Protein AF-A0A6A4HPH9-F1 (afdb_monomer)

Nearest PDB structures (foldseek):
  2v0o-assembly2_C  TM=4.311E-01  e=3.231E+00  Homo sapiens

Sequence (163 aa):
DPLEDYSRRSDCFRKVAGSIRMRCAELDMDEEERVLAAISMTLCELATAKHHAPPMECSAFSDSSTGAGADARGDCVNALSRSAQFWSSYSGYLREVPQLCFTFQRGNDIDNAKDIFRNISLNQELFLRMIIDRERASGAQAERWSVSLDVSYASHPPLLYDR

Mean predicted aligned error: 11.07 Å

InterPro domains:
  IPR007292 Nuclear fusion protein Kar5 [PF04163] (8-130)
  IPR007292 Nuclear fusion protein Kar5 [PTHR28012] (3-135)

Organism: NCBI:txid1447944

Secondary structure (DSSP, 8-state):
-HHHHHHHS-HHHHHHHHHHHHHHTSSS--HHHHHHHHHHHHHHHHHH-TT-PPPGGGGGGTTS-----HHHHHHHHHHHHTSHHHHHHHHHHHHHHHHHHHHHHHHHHHHHHHHHHHHHHHHHHHHHHHHHHHHHHHHHHHHHHHHHHHHHHHHS-------

Radius of gyration: 34.75 Å; Cα contacts (8 Å, |Δi|>4): 102; chains: 1; bounding box: 67×22×113 Å

pLDDT: mean 83.53, std 13.13, range [45.53, 98.0]

Structure (mmCIF, N/CA/C/O backbone):
data_AF-A0A6A4HPH9-F1
#
_entry.id   AF-A0A6A4HPH9-F1
#
loop_
_atom_site.group_PDB
_atom_site.id
_atom_site.type_symbol
_atom_site.label_atom_id
_atom_site.label_alt_id
_atom_site.label_comp_id
_atom_site.label_asym_id
_atom_site.label_entity_id
_atom_site.label_seq_id
_atom_site.pdbx_PDB_ins_code
_atom_site.Cartn_x
_atom_site.Cartn_y
_atom_site.Cartn_z
_atom_site.occupancy
_atom_site.B_iso_or_equiv
_atom_site.auth_seq_id
_atom_site.auth_comp_id
_atom_site.auth_asym_id
_atom_site.auth_atom_id
_atom_site.pdbx_PDB_model_num
ATOM 1 N N . ASP A 1 1 ? -12.755 2.816 -3.074 1.00 53.19 1 ASP A N 1
ATOM 2 C CA . ASP A 1 1 ? -11.565 2.729 -2.206 1.00 53.19 1 ASP A CA 1
ATOM 3 C C . ASP A 1 1 ? -10.357 2.412 -3.096 1.00 53.19 1 ASP A C 1
ATOM 5 O O . ASP A 1 1 ? -10.513 1.520 -3.925 1.00 53.19 1 ASP A O 1
ATOM 9 N N . PRO A 1 2 ? -9.212 3.126 -3.033 1.00 56.56 2 PRO A N 1
ATOM 10 C CA . PRO A 1 2 ? -8.014 2.781 -3.813 1.00 56.56 2 PRO A CA 1
ATOM 11 C C . PRO A 1 2 ? -7.616 1.301 -3.685 1.00 56.56 2 PRO A C 1
ATOM 13 O O . PRO A 1 2 ? -7.164 0.702 -4.659 1.00 56.56 2 PRO A O 1
ATOM 16 N N . LEU A 1 3 ? -7.882 0.673 -2.529 1.00 56.66 3 LEU A N 1
ATOM 17 C CA . LEU A 1 3 ? -7.693 -0.768 -2.329 1.00 56.66 3 LEU A CA 1
ATOM 18 C C . LEU A 1 3 ? -8.524 -1.639 -3.272 1.00 56.66 3 LEU A C 1
ATOM 20 O O . LEU A 1 3 ? -8.051 -2.673 -3.751 1.00 56.66 3 LEU A O 1
ATOM 24 N N . GLU A 1 4 ? -9.779 -1.265 -3.511 1.00 61.22 4 GLU A N 1
ATOM 25 C CA . GLU A 1 4 ? -10.672 -2.032 -4.379 1.00 61.22 4 GLU A CA 1
ATOM 26 C C . GLU A 1 4 ? -10.218 -1.971 -5.837 1.00 61.22 4 GLU A C 1
ATOM 28 O O . GLU A 1 4 ? -10.408 -2.943 -6.567 1.00 61.22 4 GLU A O 1
ATOM 33 N N . ASP A 1 5 ? -9.585 -0.870 -6.254 1.00 66.88 5 ASP A N 1
ATOM 34 C CA . ASP A 1 5 ? -9.083 -0.723 -7.620 1.00 66.88 5 ASP A CA 1
ATOM 35 C C . ASP A 1 5 ? -7.933 -1.705 -7.888 1.00 66.88 5 ASP A C 1
ATOM 37 O O . ASP A 1 5 ? -7.961 -2.449 -8.868 1.00 66.88 5 ASP A O 1
ATOM 41 N N . TYR A 1 6 ? -6.983 -1.826 -6.953 1.00 64.25 6 TYR A N 1
ATOM 42 C CA . TYR A 1 6 ? -5.888 -2.801 -7.054 1.00 64.25 6 TYR A CA 1
ATOM 43 C C . TYR A 1 6 ? -6.344 -4.252 -6.866 1.00 64.25 6 TYR A C 1
ATOM 45 O O . TYR A 1 6 ? -5.770 -5.162 -7.466 1.00 64.25 6 TYR A O 1
ATOM 53 N N . SER A 1 7 ? -7.413 -4.483 -6.102 1.00 59.19 7 SER A N 1
ATOM 54 C CA . SER A 1 7 ? -8.012 -5.816 -5.938 1.00 59.19 7 SER A CA 1
ATOM 55 C C . SER A 1 7 ? -8.622 -6.349 -7.245 1.00 59.19 7 SER A C 1
ATOM 57 O O . SER A 1 7 ? -8.621 -7.564 -7.476 1.00 59.19 7 SER A O 1
ATOM 59 N N . ARG A 1 8 ? -9.103 -5.441 -8.109 1.00 61.91 8 ARG A N 1
ATOM 60 C CA . ARG A 1 8 ? -9.708 -5.727 -9.423 1.00 61.91 8 ARG A CA 1
ATOM 61 C C . ARG A 1 8 ? -8.692 -5.885 -10.562 1.00 61.91 8 ARG A C 1
ATOM 63 O O . ARG A 1 8 ? -9.070 -6.361 -11.630 1.00 61.91 8 ARG A O 1
ATOM 70 N N . ARG A 1 9 ? -7.426 -5.502 -10.357 1.00 68.75 9 ARG A N 1
ATOM 71 C CA . ARG A 1 9 ? -6.343 -5.655 -11.347 1.00 68.75 9 ARG A CA 1
ATOM 72 C C . ARG A 1 9 ? -5.802 -7.092 -11.385 1.00 68.75 9 ARG A C 1
ATOM 74 O O . ARG A 1 9 ? -6.187 -7.941 -10.581 1.00 68.75 9 ARG A O 1
ATOM 81 N N . SER A 1 10 ? -4.934 -7.367 -12.363 1.00 74.50 10 SER A N 1
ATOM 82 C CA . SER A 1 10 ? -4.307 -8.679 -12.572 1.00 74.50 10 SER A CA 1
ATOM 83 C C . SER A 1 10 ? -3.542 -9.168 -11.333 1.00 74.50 10 SER A C 1
ATOM 85 O O . SER A 1 10 ? -3.151 -8.375 -10.473 1.00 74.50 10 SER A O 1
ATOM 87 N N . ASP A 1 11 ? -3.293 -10.479 -11.249 1.00 82.12 11 ASP A N 1
ATOM 88 C CA . ASP A 1 11 ? -2.680 -11.116 -10.071 1.00 82.12 11 ASP A CA 1
ATOM 89 C C . ASP A 1 11 ? -1.315 -10.511 -9.685 1.00 82.12 11 ASP A C 1
ATOM 91 O O . ASP A 1 11 ? -0.970 -10.476 -8.503 1.00 82.12 11 ASP A O 1
ATOM 95 N N . CYS A 1 12 ? -0.586 -9.943 -10.654 1.00 87.62 12 CYS A N 1
ATOM 96 C CA . CYS A 1 12 ? 0.662 -9.211 -10.423 1.00 87.62 12 CYS A CA 1
ATOM 97 C C . CYS A 1 12 ? 0.445 -7.981 -9.528 1.00 87.62 12 CYS A C 1
ATOM 99 O O . CYS A 1 12 ? 1.060 -7.863 -8.467 1.00 87.62 12 CYS A O 1
ATOM 101 N N . PHE A 1 13 ? -0.486 -7.096 -9.905 1.00 87.62 13 PHE A N 1
ATOM 102 C CA . PHE A 1 13 ? -0.795 -5.895 -9.127 1.00 87.62 13 PHE A CA 1
ATOM 103 C C . PHE A 1 13 ? -1.308 -6.242 -7.732 1.00 87.62 13 PHE A C 1
ATOM 105 O O . PHE A 1 13 ? -0.920 -5.593 -6.763 1.00 87.62 13 PHE A O 1
ATOM 112 N N . ARG A 1 14 ? -2.128 -7.293 -7.613 1.00 86.56 14 ARG A N 1
ATOM 113 C CA . ARG A 1 14 ? -2.638 -7.755 -6.317 1.00 86.56 14 ARG A CA 1
ATOM 114 C C . ARG A 1 14 ? -1.508 -8.220 -5.394 1.00 86.56 14 ARG A C 1
ATOM 116 O O . ARG A 1 14 ? -1.507 -7.857 -4.219 1.00 86.56 14 ARG A O 1
ATOM 123 N N . LYS A 1 15 ? -0.534 -8.980 -5.913 1.00 86.50 15 LYS A N 1
ATOM 124 C CA . LYS A 1 15 ? 0.631 -9.444 -5.140 1.00 86.50 15 LYS A CA 1
ATOM 125 C C . LYS A 1 15 ? 1.484 -8.267 -4.656 1.00 86.50 15 LYS A C 1
ATOM 127 O O . LYS A 1 15 ? 1.822 -8.207 -3.475 1.00 86.50 15 LYS A O 1
ATOM 132 N N . VAL A 1 16 ? 1.775 -7.308 -5.538 1.00 88.19 16 VAL A N 1
ATOM 133 C CA . VAL A 1 16 ? 2.569 -6.118 -5.189 1.00 88.19 16 VAL A CA 1
ATOM 134 C C . VAL A 1 16 ? 1.831 -5.235 -4.178 1.00 88.19 16 VAL A C 1
ATOM 136 O O . VAL A 1 16 ? 2.412 -4.862 -3.163 1.00 88.19 16 VAL A O 1
ATOM 139 N N . ALA A 1 17 ? 0.538 -4.968 -4.383 1.00 86.69 17 ALA A N 1
ATOM 140 C CA . ALA A 1 17 ? -0.282 -4.200 -3.444 1.00 86.69 17 ALA A CA 1
ATOM 141 C C . ALA A 1 17 ? -0.381 -4.869 -2.061 1.00 86.69 17 ALA A C 1
ATOM 143 O O . ALA A 1 17 ? -0.337 -4.182 -1.042 1.00 86.69 17 ALA A O 1
ATOM 144 N N . GLY A 1 18 ? -0.461 -6.204 -2.009 1.00 84.94 18 GLY A N 1
ATOM 145 C CA . GLY A 1 18 ? -0.410 -6.961 -0.756 1.00 84.94 18 GLY A CA 1
ATOM 146 C C . GLY A 1 18 ? 0.923 -6.800 -0.019 1.00 84.94 18 GLY A C 1
ATOM 147 O O . GLY A 1 18 ? 0.927 -6.587 1.191 1.00 84.94 18 GLY A O 1
ATOM 148 N N . SER A 1 19 ? 2.047 -6.836 -0.743 1.00 84.62 19 SER A N 1
ATOM 149 C CA . SER A 1 19 ? 3.374 -6.592 -0.161 1.00 84.62 19 SER A CA 1
ATOM 150 C C . SER A 1 19 ? 3.518 -5.162 0.363 1.00 84.62 19 SER A C 1
ATOM 152 O O . SER A 1 19 ? 3.986 -4.985 1.484 1.00 84.62 19 SER A O 1
ATOM 154 N N . ILE A 1 20 ? 3.056 -4.165 -0.400 1.00 85.69 20 ILE A N 1
ATOM 155 C CA . ILE A 1 20 ? 3.030 -2.761 0.031 1.00 85.69 20 ILE A CA 1
ATOM 156 C C . ILE A 1 20 ? 2.228 -2.640 1.325 1.00 85.69 20 ILE A C 1
ATOM 158 O O . ILE A 1 20 ? 2.759 -2.163 2.317 1.00 85.69 20 ILE A O 1
ATOM 162 N N . ARG A 1 21 ? 0.995 -3.163 1.367 1.00 84.12 21 ARG A N 1
ATOM 163 C CA . ARG A 1 21 ? 0.137 -3.108 2.560 1.00 84.12 21 ARG A CA 1
ATOM 164 C C . ARG A 1 21 ? 0.825 -3.641 3.821 1.00 84.12 21 ARG A C 1
ATOM 166 O O . ARG A 1 21 ? 0.678 -3.032 4.874 1.00 84.12 21 ARG A O 1
ATOM 173 N N . MET A 1 22 ? 1.538 -4.765 3.721 1.00 81.06 22 MET A N 1
ATOM 174 C CA . MET A 1 22 ? 2.254 -5.350 4.861 1.00 81.06 22 MET A CA 1
ATOM 175 C C . MET A 1 22 ? 3.388 -4.448 5.353 1.00 81.06 22 MET A C 1
ATOM 177 O O . MET A 1 22 ? 3.560 -4.307 6.556 1.00 81.06 22 MET A O 1
ATOM 181 N N . ARG A 1 23 ? 4.125 -3.813 4.435 1.00 80.06 23 ARG A N 1
ATOM 182 C CA . ARG A 1 23 ? 5.262 -2.943 4.769 1.00 80.06 23 ARG A CA 1
ATOM 183 C C . ARG A 1 23 ? 4.831 -1.570 5.281 1.00 80.06 23 ARG A C 1
ATOM 185 O O . ARG A 1 23 ? 5.398 -1.082 6.243 1.00 80.06 23 ARG A O 1
ATOM 192 N N . CYS A 1 24 ? 3.759 -0.990 4.736 1.00 79.31 24 CYS A N 1
ATOM 193 C CA . CYS A 1 24 ? 3.224 0.294 5.209 1.00 79.31 24 CYS A CA 1
ATOM 194 C C . CYS A 1 24 ? 2.672 0.242 6.647 1.00 79.31 24 CYS A C 1
ATOM 196 O O . CYS A 1 24 ? 2.442 1.287 7.250 1.00 79.31 24 CYS A O 1
ATOM 198 N N . ALA A 1 25 ? 2.365 -0.949 7.177 1.00 69.25 25 ALA A N 1
ATOM 199 C CA . ALA A 1 25 ? 1.898 -1.099 8.555 1.00 69.25 25 ALA A CA 1
ATOM 200 C C . ALA A 1 25 ? 3.026 -0.866 9.579 1.00 69.25 25 ALA A C 1
ATOM 202 O O . ALA A 1 25 ? 2.748 -0.542 10.734 1.00 69.25 25 ALA A O 1
ATOM 203 N N . GLU A 1 26 ? 4.285 -0.996 9.155 1.00 62.59 26 GLU A N 1
ATOM 204 C CA . GLU A 1 26 ? 5.479 -0.884 9.986 1.00 62.59 26 GLU A CA 1
ATOM 205 C C . GLU A 1 26 ? 6.238 0.409 9.654 1.00 62.59 26 GLU A C 1
ATOM 207 O O . GLU A 1 26 ? 7.318 0.372 9.083 1.00 62.59 26 GLU A O 1
ATOM 212 N N . LEU A 1 27 ? 5.678 1.560 10.056 1.00 53.66 27 LEU A N 1
ATOM 213 C CA . LEU A 1 27 ? 6.273 2.902 9.890 1.00 53.66 27 LEU A CA 1
ATOM 214 C C . LEU A 1 27 ? 6.463 3.317 8.411 1.00 53.66 27 LEU A C 1
ATOM 216 O O . LEU A 1 27 ? 6.333 2.509 7.499 1.00 53.66 27 LEU A O 1
ATOM 220 N N . ASP A 1 28 ? 6.641 4.624 8.168 1.00 63.47 28 ASP A N 1
ATOM 221 C CA . ASP A 1 28 ? 6.786 5.218 6.825 1.00 63.47 28 ASP A CA 1
ATOM 222 C C . ASP A 1 28 ? 7.662 4.335 5.923 1.00 63.47 28 ASP A C 1
ATOM 224 O O . ASP A 1 28 ? 8.806 4.049 6.280 1.00 63.47 28 ASP A O 1
ATOM 228 N N . MET A 1 29 ? 7.130 3.891 4.774 1.00 70.25 29 MET A N 1
ATOM 229 C CA . MET A 1 29 ? 7.891 2.998 3.898 1.00 70.25 29 MET A CA 1
ATOM 230 C C . ME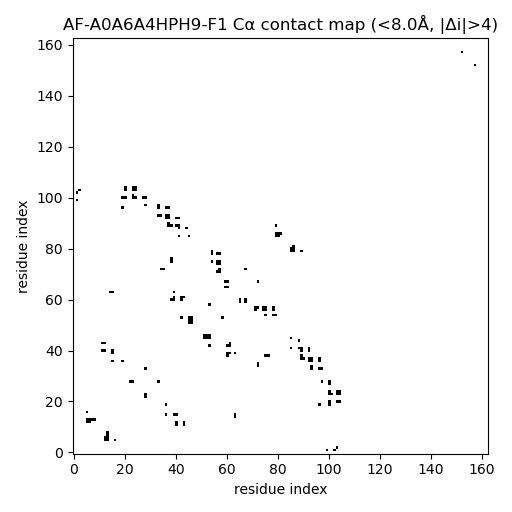T A 1 29 ? 9.227 3.630 3.525 1.00 70.25 29 MET A C 1
ATOM 232 O O . MET A 1 29 ? 9.271 4.741 2.986 1.00 70.25 29 MET A O 1
ATOM 236 N N . ASP A 1 30 ? 10.295 2.875 3.773 1.00 81.81 30 ASP A N 1
ATOM 237 C CA . ASP A 1 30 ? 11.648 3.288 3.442 1.00 81.81 30 ASP A CA 1
ATOM 238 C C . ASP A 1 30 ? 11.787 3.552 1.933 1.00 81.81 30 ASP A C 1
ATOM 240 O O . ASP A 1 30 ? 11.079 2.990 1.085 1.00 81.81 30 ASP A O 1
ATOM 244 N N . GLU A 1 31 ? 12.705 4.451 1.588 1.00 84.94 31 GLU A N 1
ATOM 245 C CA . GLU A 1 31 ? 12.920 4.879 0.213 1.00 84.94 31 GLU A CA 1
ATOM 246 C C . GLU A 1 31 ? 13.254 3.697 -0.706 1.00 84.94 31 GLU A C 1
ATOM 248 O O . GLU A 1 31 ? 12.763 3.647 -1.840 1.00 84.94 31 GLU A O 1
ATOM 253 N N . GLU A 1 32 ? 14.006 2.706 -0.219 1.00 86.62 32 GLU A N 1
ATOM 254 C CA . GLU A 1 32 ? 14.333 1.515 -1.001 1.00 86.62 32 GLU A CA 1
ATOM 255 C C . GLU A 1 32 ? 13.099 0.656 -1.290 1.00 86.62 32 GLU A C 1
ATOM 257 O O . GLU A 1 32 ? 12.937 0.124 -2.394 1.00 86.62 32 GLU A O 1
ATOM 262 N N . GLU A 1 33 ? 12.201 0.537 -0.315 1.00 86.50 33 GLU A N 1
ATOM 263 C CA . GLU A 1 33 ? 10.961 -0.223 -0.446 1.00 86.50 33 GLU A CA 1
ATOM 264 C C . GLU A 1 33 ? 10.001 0.456 -1.412 1.00 86.50 33 GLU A C 1
ATOM 266 O O . GLU A 1 33 ? 9.385 -0.208 -2.250 1.00 86.50 33 GLU A O 1
ATOM 271 N N . ARG A 1 34 ? 9.935 1.788 -1.348 1.00 89.56 34 ARG A N 1
ATOM 272 C CA . ARG A 1 34 ? 9.175 2.617 -2.281 1.00 89.56 34 ARG A CA 1
ATOM 273 C C . ARG A 1 34 ? 9.669 2.438 -3.714 1.00 89.56 34 ARG A C 1
ATOM 275 O O . ARG A 1 34 ? 8.854 2.246 -4.616 1.00 89.56 34 ARG A O 1
ATOM 282 N N . VAL A 1 35 ? 10.985 2.473 -3.931 1.00 91.69 35 VAL A N 1
ATOM 283 C CA . VAL A 1 35 ? 11.585 2.248 -5.257 1.00 91.69 35 VAL A CA 1
ATOM 284 C C . VAL A 1 35 ? 11.277 0.836 -5.755 1.00 91.69 35 VAL A C 1
ATOM 286 O O . VAL A 1 35 ? 10.836 0.671 -6.891 1.00 91.69 35 VAL A O 1
ATOM 289 N N . LEU A 1 36 ? 11.435 -0.184 -4.909 1.00 91.06 36 LEU A N 1
ATOM 290 C CA . LEU A 1 36 ? 11.157 -1.575 -5.276 1.00 91.06 36 LEU A CA 1
ATOM 291 C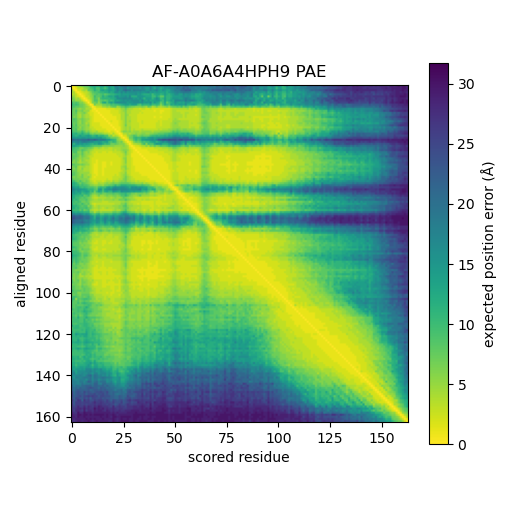 C . LEU A 1 36 ? 9.678 -1.806 -5.621 1.00 91.06 36 LEU A C 1
ATOM 293 O O . LEU A 1 36 ? 9.367 -2.489 -6.602 1.00 91.06 36 LEU A O 1
ATOM 297 N N . ALA A 1 37 ? 8.766 -1.218 -4.849 1.00 90.81 37 ALA A N 1
ATOM 298 C CA . ALA A 1 37 ? 7.333 -1.253 -5.114 1.00 90.81 37 ALA A CA 1
ATOM 299 C C . ALA A 1 37 ? 6.999 -0.589 -6.459 1.00 90.81 37 ALA A C 1
ATOM 301 O O . ALA A 1 37 ? 6.275 -1.173 -7.267 1.00 90.81 37 ALA A O 1
ATOM 302 N N . ALA A 1 38 ? 7.583 0.581 -6.735 1.00 93.38 38 ALA A N 1
ATOM 303 C CA . ALA A 1 38 ? 7.388 1.300 -7.990 1.00 93.38 38 ALA A CA 1
ATOM 304 C C . ALA A 1 38 ? 7.922 0.522 -9.203 1.00 93.38 38 ALA A C 1
ATOM 306 O O . ALA A 1 38 ? 7.232 0.431 -10.220 1.00 93.38 38 ALA A O 1
ATOM 307 N N . ILE A 1 39 ? 9.106 -0.097 -9.093 1.00 94.12 39 ILE A N 1
ATOM 308 C CA . ILE A 1 39 ? 9.640 -1.002 -10.125 1.00 94.12 39 ILE A CA 1
ATOM 309 C C . ILE A 1 39 ? 8.651 -2.146 -10.362 1.00 94.12 39 ILE A C 1
ATOM 311 O O . ILE A 1 39 ? 8.232 -2.372 -11.493 1.00 94.12 39 ILE A O 1
ATOM 315 N N . SER A 1 40 ? 8.221 -2.827 -9.300 1.00 92.25 40 SER A N 1
ATOM 316 C CA . SER A 1 40 ? 7.342 -3.998 -9.407 1.00 92.25 40 SER A CA 1
ATOM 317 C C . SER A 1 40 ? 5.987 -3.653 -10.039 1.00 92.25 40 SER A C 1
ATOM 319 O O . SER A 1 40 ? 5.523 -4.368 -10.924 1.00 92.25 40 SER A O 1
ATOM 321 N N . MET A 1 41 ? 5.372 -2.530 -9.652 1.00 91.44 41 MET A N 1
ATOM 322 C CA . MET A 1 41 ? 4.126 -2.047 -10.266 1.00 91.44 41 MET A CA 1
ATOM 323 C C . MET A 1 41 ? 4.311 -1.684 -11.741 1.00 91.44 41 MET A C 1
ATOM 325 O O . MET A 1 41 ? 3.470 -2.032 -12.570 1.00 91.44 41 MET A O 1
ATOM 329 N N . THR A 1 42 ? 5.439 -1.060 -12.086 1.00 93.50 42 THR A N 1
ATOM 330 C CA . THR A 1 42 ? 5.784 -0.756 -13.482 1.00 93.50 42 THR A CA 1
ATOM 331 C C . THR A 1 42 ? 5.905 -2.034 -14.298 1.00 93.50 42 THR A C 1
ATOM 333 O O . THR A 1 42 ? 5.342 -2.127 -15.382 1.00 93.50 42 THR A O 1
ATOM 336 N N . LEU A 1 43 ? 6.583 -3.055 -13.771 1.00 91.94 43 LEU A N 1
ATOM 337 C CA . LEU A 1 43 ? 6.715 -4.344 -14.447 1.00 91.94 43 LEU A CA 1
ATOM 338 C C . LEU A 1 43 ? 5.368 -5.049 -14.619 1.00 91.94 43 LEU A C 1
ATOM 340 O O . LEU A 1 43 ? 5.122 -5.610 -15.687 1.00 91.94 43 LEU A O 1
ATOM 344 N N . CYS A 1 44 ? 4.474 -4.967 -13.628 1.00 90.31 44 CYS A N 1
ATOM 345 C CA . CYS A 1 44 ? 3.102 -5.453 -13.775 1.00 90.31 44 CYS A CA 1
ATOM 346 C C . CYS A 1 44 ? 2.366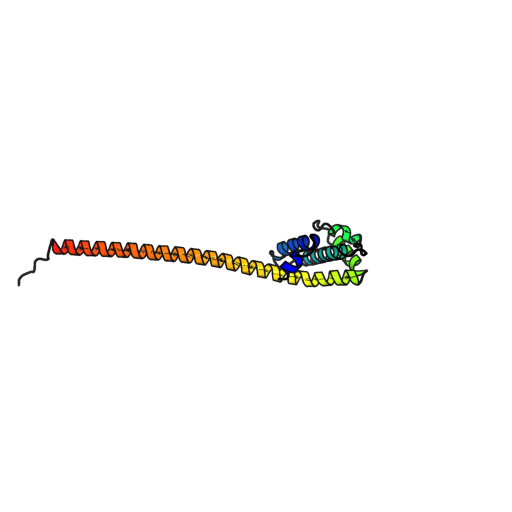 -4.741 -14.916 1.00 90.31 44 CYS A C 1
ATOM 348 O O . CYS A 1 44 ? 1.666 -5.395 -15.685 1.00 90.31 44 CYS A O 1
ATOM 350 N N . GLU A 1 45 ? 2.528 -3.423 -15.053 1.00 90.19 45 GLU A N 1
ATOM 351 C CA . GLU A 1 45 ? 1.929 -2.655 -16.147 1.00 90.19 45 GLU A CA 1
ATOM 352 C C . GLU A 1 45 ? 2.508 -3.064 -17.505 1.00 90.19 45 GLU A C 1
ATOM 354 O O . GLU A 1 45 ? 1.753 -3.378 -18.427 1.00 90.19 45 GLU A O 1
ATOM 359 N N . LEU A 1 46 ? 3.835 -3.151 -17.617 1.00 89.88 46 LEU A N 1
ATOM 360 C CA . LEU A 1 46 ? 4.510 -3.557 -18.851 1.00 89.88 46 LEU A CA 1
ATOM 361 C C . LEU A 1 46 ? 4.123 -4.973 -19.279 1.00 89.88 46 LEU A C 1
ATOM 363 O O . LEU A 1 46 ? 3.892 -5.204 -20.462 1.00 89.88 46 LEU A O 1
ATOM 367 N N . ALA A 1 47 ? 3.954 -5.896 -18.330 1.00 86.50 47 ALA A N 1
ATOM 368 C CA . ALA A 1 47 ? 3.504 -7.256 -18.615 1.00 86.50 47 ALA A CA 1
ATOM 369 C C . ALA A 1 47 ? 2.090 -7.311 -19.226 1.00 86.50 47 ALA A C 1
ATOM 371 O O . ALA A 1 47 ? 1.761 -8.269 -19.926 1.00 86.50 47 ALA A O 1
ATOM 372 N N . THR A 1 48 ? 1.247 -6.293 -19.004 1.00 83.94 48 THR A N 1
ATOM 373 C CA . THR A 1 48 ? -0.066 -6.205 -19.671 1.00 83.94 48 THR A CA 1
ATOM 374 C C . THR A 1 48 ? 0.021 -5.697 -21.113 1.00 83.94 48 THR A C 1
ATOM 376 O O . THR A 1 48 ? -0.903 -5.918 -21.901 1.00 83.94 48 THR A O 1
ATOM 379 N N . ALA A 1 49 ? 1.126 -5.050 -21.498 1.00 81.56 49 ALA A N 1
ATOM 380 C CA . ALA A 1 49 ? 1.318 -4.511 -22.835 1.00 81.56 49 ALA A CA 1
ATOM 381 C C . ALA A 1 49 ? 1.894 -5.573 -23.790 1.00 81.56 49 ALA A C 1
ATOM 383 O O . ALA A 1 49 ? 3.004 -6.064 -23.619 1.00 81.56 49 ALA A O 1
ATOM 384 N N . LYS A 1 50 ? 1.173 -5.886 -24.876 1.00 68.69 50 LYS A N 1
ATOM 385 C CA . LYS A 1 50 ? 1.564 -6.929 -25.852 1.00 68.69 50 LYS A CA 1
ATOM 386 C C . LYS A 1 50 ? 2.892 -6.687 -26.592 1.00 68.69 50 LYS A C 1
ATOM 388 O O . LYS A 1 50 ? 3.408 -7.620 -27.199 1.00 68.69 50 LYS A O 1
ATOM 393 N N . HIS A 1 51 ? 3.416 -5.460 -26.598 1.00 71.31 51 HIS A N 1
ATOM 394 C CA . HIS A 1 51 ? 4.557 -5.065 -27.439 1.00 71.31 51 HIS A CA 1
ATOM 395 C C . HIS A 1 51 ? 5.744 -4.469 -26.670 1.00 71.31 51 HIS A C 1
ATOM 397 O O . HIS A 1 51 ? 6.700 -4.014 -27.295 1.00 71.31 51 HIS A O 1
ATOM 403 N N . HIS A 1 52 ? 5.714 -4.478 -25.336 1.00 75.88 52 HIS A N 1
ATOM 404 C CA . HIS A 1 52 ? 6.776 -3.893 -24.521 1.00 75.88 52 HIS A CA 1
ATOM 405 C C . HIS A 1 52 ? 7.3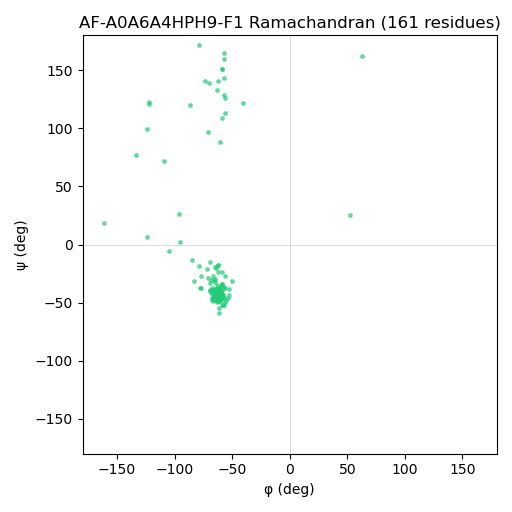26 -4.932 -23.551 1.00 75.88 52 HIS A C 1
ATOM 407 O O . HIS A 1 52 ? 6.742 -5.203 -22.508 1.00 75.88 52 HIS A O 1
ATOM 413 N N . ALA A 1 53 ? 8.463 -5.524 -23.917 1.00 82.50 53 ALA A N 1
ATOM 414 C CA . ALA A 1 53 ? 9.217 -6.352 -22.992 1.00 82.50 53 ALA A CA 1
ATOM 415 C C . ALA A 1 53 ? 9.920 -5.457 -21.954 1.00 82.50 53 ALA A C 1
ATOM 417 O O . ALA A 1 53 ? 10.439 -4.395 -22.323 1.00 82.50 53 ALA A O 1
ATOM 418 N N . PRO A 1 54 ? 9.965 -5.867 -20.676 1.00 86.25 54 PRO A N 1
ATOM 419 C CA . PRO A 1 54 ? 10.769 -5.184 -19.674 1.00 86.25 54 PRO A CA 1
ATOM 420 C C . PRO A 1 54 ? 12.258 -5.151 -20.049 1.00 86.25 54 PRO A C 1
ATOM 422 O O . PRO A 1 54 ? 12.738 -6.092 -20.689 1.00 86.25 54 PRO A O 1
ATOM 425 N N . PRO A 1 55 ? 13.019 -4.133 -19.606 1.00 91.44 55 PRO A N 1
ATOM 426 C CA . PRO A 1 55 ? 14.476 -4.164 -19.696 1.00 91.44 55 PRO A CA 1
ATOM 427 C C . PRO A 1 55 ? 15.060 -5.388 -18.977 1.00 91.44 55 PRO A C 1
ATOM 429 O O . PRO A 1 55 ? 14.576 -5.783 -17.914 1.00 91.44 55 PRO A O 1
ATOM 432 N N . MET A 1 56 ? 16.126 -5.972 -19.529 1.00 90.31 56 MET A N 1
ATOM 433 C CA . MET A 1 56 ? 16.775 -7.164 -18.958 1.00 90.31 56 MET A CA 1
ATOM 434 C C . MET A 1 56 ? 17.393 -6.879 -17.586 1.00 90.31 56 MET A C 1
ATOM 436 O O . MET A 1 56 ? 17.412 -7.756 -16.720 1.00 90.31 56 MET A O 1
ATOM 440 N N . GLU A 1 57 ? 17.823 -5.636 -17.366 1.00 93.31 57 GLU A N 1
ATOM 441 C CA . GLU A 1 57 ? 18.304 -5.113 -16.086 1.00 93.31 57 GLU A CA 1
ATOM 442 C C . GLU A 1 57 ? 17.238 -5.225 -14.979 1.00 93.31 57 GLU A C 1
ATOM 444 O O . GLU A 1 57 ? 17.568 -5.321 -13.801 1.00 93.31 57 GLU A O 1
ATOM 449 N N . CYS A 1 58 ? 15.952 -5.287 -15.346 1.00 92.00 58 CYS A N 1
ATOM 450 C CA . CYS A 1 58 ? 14.836 -5.422 -14.413 1.00 92.00 58 CYS A CA 1
ATOM 451 C C . CYS A 1 58 ? 14.360 -6.872 -14.201 1.00 92.00 58 CYS A C 1
ATOM 453 O O . CYS A 1 58 ? 13.402 -7.101 -13.459 1.00 92.00 58 CYS A O 1
ATOM 455 N N . SER A 1 59 ? 15.002 -7.862 -14.830 1.00 87.81 59 SER A N 1
ATOM 456 C CA . SER A 1 59 ? 14.579 -9.273 -14.776 1.00 87.81 59 SER A CA 1
ATOM 457 C C . SER A 1 59 ? 14.467 -9.821 -13.347 1.00 87.81 59 SER A C 1
ATOM 459 O O . SER A 1 59 ? 13.506 -10.528 -13.041 1.00 87.81 59 SER A O 1
ATOM 461 N N . ALA A 1 60 ? 15.369 -9.410 -12.450 1.00 87.00 60 ALA A N 1
ATOM 462 C CA . ALA A 1 60 ? 15.387 -9.810 -11.040 1.00 87.00 60 ALA A CA 1
ATOM 463 C C . ALA A 1 60 ? 14.134 -9.390 -10.241 1.00 87.00 60 ALA A C 1
ATOM 465 O O . ALA A 1 60 ? 13.880 -9.934 -9.167 1.00 87.00 60 ALA A O 1
ATOM 466 N N . PHE A 1 61 ? 13.347 -8.439 -10.755 1.00 87.25 61 PHE A N 1
ATOM 467 C CA . PHE A 1 61 ? 12.162 -7.896 -10.085 1.00 87.25 61 PHE A CA 1
ATOM 468 C C . PHE A 1 61 ? 10.839 -8.411 -10.673 1.00 87.25 61 PHE A C 1
ATOM 470 O O . PHE A 1 61 ? 9.776 -8.127 -10.123 1.00 87.25 61 PHE A O 1
ATOM 477 N N . SER A 1 62 ? 10.883 -9.178 -11.767 1.00 77.50 62 SER A N 1
ATOM 478 C CA . SER A 1 62 ? 9.686 -9.674 -12.465 1.00 77.50 62 SER A CA 1
ATOM 479 C C . SER A 1 62 ? 8.839 -10.639 -11.618 1.00 77.50 62 SER A C 1
ATOM 481 O O . SER A 1 62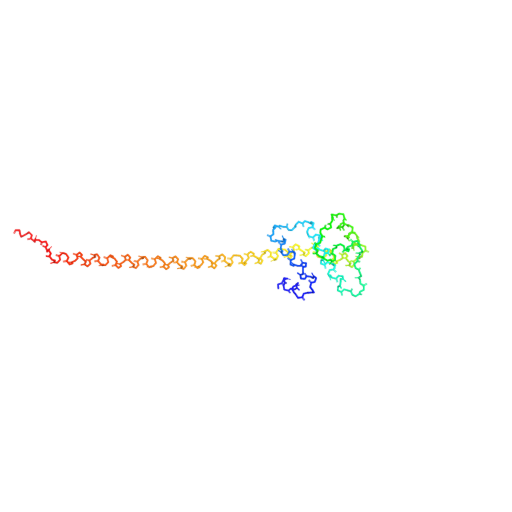 ? 7.617 -10.508 -11.581 1.00 77.50 62 SER A O 1
ATOM 483 N N . ASP A 1 63 ? 9.477 -11.514 -10.836 1.00 67.62 63 ASP A N 1
ATOM 484 C CA . ASP A 1 63 ? 8.810 -12.480 -9.947 1.00 67.62 63 ASP A CA 1
ATOM 485 C C . ASP A 1 63 ? 8.683 -12.002 -8.487 1.00 67.62 63 ASP A C 1
ATOM 487 O O . ASP A 1 63 ? 8.507 -12.790 -7.558 1.00 67.62 63 ASP A O 1
ATOM 491 N N . SER A 1 64 ? 8.666 -10.680 -8.285 1.00 60.88 64 SER A N 1
ATOM 492 C CA . SER A 1 64 ? 8.085 -10.001 -7.111 1.00 60.88 64 SER A CA 1
ATOM 493 C C . SER A 1 64 ? 8.519 -10.473 -5.706 1.00 60.88 64 SER A C 1
ATOM 495 O O . SER A 1 64 ? 7.762 -10.270 -4.758 1.00 60.88 64 SER A O 1
ATOM 497 N N . SER A 1 65 ? 9.706 -11.068 -5.507 1.00 53.78 65 SER A N 1
ATOM 498 C CA . SER A 1 65 ? 10.111 -11.467 -4.139 1.00 53.78 65 SER A CA 1
ATOM 499 C C . SER A 1 65 ? 11.594 -11.741 -3.857 1.00 53.78 65 SER A C 1
ATOM 501 O O . SER A 1 65 ? 11.891 -12.358 -2.837 1.00 53.78 65 SER A O 1
ATOM 503 N N . THR A 1 66 ? 12.553 -11.293 -4.666 1.00 52.44 66 THR A N 1
ATOM 504 C CA . THR A 1 66 ? 13.975 -11.481 -4.314 1.00 52.44 66 THR A CA 1
ATOM 505 C C . THR A 1 66 ? 14.715 -10.161 -4.248 1.00 52.44 66 THR A C 1
ATOM 507 O O . THR A 1 66 ? 14.748 -9.407 -5.216 1.00 52.44 66 THR A O 1
ATOM 510 N N . GLY A 1 67 ? 15.281 -9.889 -3.068 1.00 59.03 67 GLY A N 1
ATOM 511 C CA . GLY A 1 67 ? 16.071 -8.706 -2.758 1.00 59.03 67 GLY A CA 1
ATOM 512 C C . GLY A 1 67 ? 17.304 -8.628 -3.644 1.00 59.03 67 GLY A C 1
ATOM 513 O O . GLY A 1 67 ? 18.370 -9.124 -3.293 1.00 59.03 67 GLY A O 1
ATOM 514 N N . ALA A 1 68 ? 17.146 -8.003 -4.803 1.00 67.19 68 ALA A N 1
ATOM 515 C CA . ALA A 1 68 ? 18.274 -7.563 -5.590 1.00 67.19 68 ALA A CA 1
ATOM 516 C C . ALA A 1 68 ? 18.948 -6.394 -4.851 1.00 67.19 68 ALA A C 1
ATOM 518 O O . ALA A 1 68 ? 18.272 -5.537 -4.258 1.00 67.19 68 ALA A O 1
ATOM 519 N N . GLY A 1 69 ? 20.283 -6.391 -4.852 1.00 77.44 69 GLY A N 1
ATOM 520 C CA . GLY A 1 69 ? 21.084 -5.350 -4.209 1.00 77.44 69 GLY A CA 1
ATOM 521 C C . GLY A 1 69 ? 20.759 -3.950 -4.739 1.00 77.44 69 GLY A C 1
ATOM 522 O O . GLY A 1 69 ? 20.126 -3.800 -5.788 1.00 77.44 69 GLY A O 1
ATOM 523 N N . ALA A 1 70 ? 21.194 -2.921 -4.011 1.00 81.56 70 ALA A N 1
ATOM 524 C CA . ALA A 1 70 ? 20.977 -1.523 -4.388 1.00 81.56 70 ALA A CA 1
ATOM 525 C C . ALA A 1 70 ? 21.451 -1.218 -5.823 1.00 81.56 70 ALA A C 1
ATOM 527 O O . ALA A 1 70 ? 20.742 -0.538 -6.563 1.00 81.56 70 ALA A O 1
ATOM 528 N N . ASP A 1 71 ? 22.570 -1.813 -6.247 1.00 85.31 71 ASP A N 1
ATOM 529 C CA . ASP A 1 71 ? 23.119 -1.649 -7.599 1.00 85.31 71 ASP A CA 1
ATOM 530 C C . ASP A 1 71 ? 22.151 -2.148 -8.682 1.00 85.31 71 ASP A C 1
ATOM 532 O O . ASP A 1 71 ? 21.818 -1.415 -9.608 1.00 85.31 71 ASP A O 1
ATOM 536 N N . ALA A 1 72 ? 21.580 -3.345 -8.512 1.00 88.94 72 ALA A N 1
ATOM 537 C CA . ALA A 1 72 ? 20.621 -3.912 -9.462 1.00 88.94 72 ALA A CA 1
ATOM 538 C C . ALA A 1 72 ? 19.321 -3.092 -9.551 1.00 88.94 72 ALA A C 1
ATOM 540 O O . ALA A 1 72 ? 18.694 -3.008 -10.609 1.00 88.94 72 ALA A O 1
ATOM 541 N N . ARG A 1 73 ? 18.909 -2.460 -8.442 1.00 90.94 73 ARG A N 1
ATOM 542 C CA . ARG A 1 73 ? 17.778 -1.520 -8.437 1.00 90.94 73 ARG A CA 1
ATOM 543 C C . ARG A 1 73 ? 18.118 -0.267 -9.237 1.00 90.94 73 ARG A C 1
ATOM 545 O O . ARG A 1 73 ? 17.328 0.130 -10.090 1.00 90.94 73 ARG A O 1
ATOM 552 N N . GLY A 1 74 ? 19.292 0.316 -8.994 1.00 92.38 74 GLY A N 1
ATOM 553 C CA . GLY A 1 74 ? 19.793 1.471 -9.737 1.00 92.38 74 GLY A CA 1
ATOM 554 C C . GLY A 1 74 ? 19.887 1.201 -11.239 1.00 92.38 74 GLY A C 1
ATOM 555 O O . GLY A 1 74 ? 19.395 2.000 -12.036 1.00 92.38 74 GLY A O 1
ATOM 556 N N . ASP A 1 75 ? 20.422 0.043 -11.622 1.00 94.44 75 ASP A N 1
ATOM 557 C CA . ASP A 1 75 ? 20.548 -0.381 -13.018 1.00 94.44 75 ASP A CA 1
ATOM 558 C C . ASP A 1 75 ? 19.187 -0.542 -13.700 1.00 94.44 75 ASP A C 1
ATOM 560 O O . ASP A 1 75 ? 18.988 -0.051 -14.814 1.00 94.44 75 ASP A O 1
ATOM 564 N N . CYS A 1 76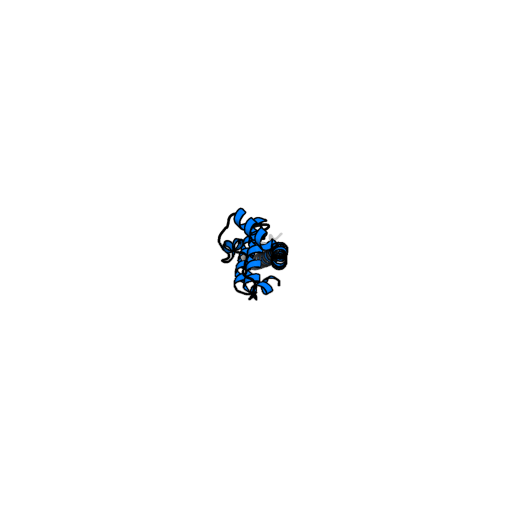 ? 18.216 -1.159 -13.020 1.00 94.81 76 CYS A N 1
ATOM 565 C CA . CYS A 1 76 ? 16.853 -1.263 -13.532 1.00 94.81 76 CYS A CA 1
ATOM 566 C C . CYS A 1 76 ? 16.199 0.119 -13.699 1.00 94.81 76 CYS A C 1
ATOM 568 O O . CYS A 1 76 ? 15.633 0.403 -14.754 1.00 94.81 76 CYS A O 1
ATOM 570 N N . VAL A 1 77 ? 16.313 1.017 -12.714 1.00 95.19 77 VAL A N 1
ATOM 571 C CA . VAL A 1 77 ? 15.757 2.382 -12.815 1.00 95.19 77 VAL A CA 1
ATOM 572 C C . VAL A 1 77 ? 16.412 3.159 -13.958 1.00 95.19 77 VAL A C 1
ATOM 574 O O . VAL A 1 77 ? 15.719 3.817 -14.738 1.00 95.19 77 VAL A O 1
ATOM 577 N N . ASN A 1 78 ? 17.732 3.041 -14.112 1.00 96.3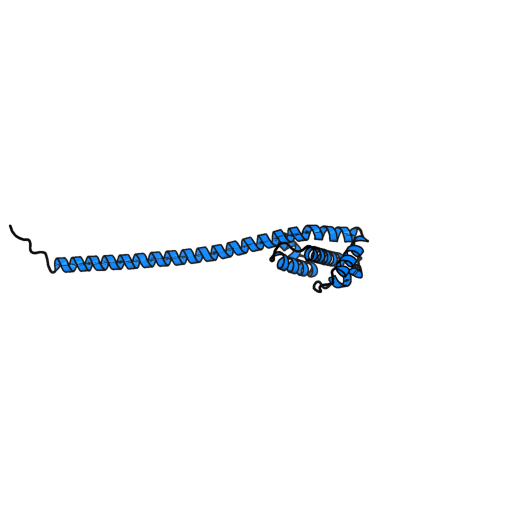8 78 ASN A N 1
ATOM 578 C CA . ASN A 1 78 ? 18.456 3.626 -15.234 1.00 96.38 78 ASN A CA 1
ATOM 579 C C . ASN A 1 78 ? 17.946 3.067 -16.573 1.00 96.38 78 ASN A C 1
ATOM 581 O O . ASN A 1 78 ? 17.681 3.832 -17.500 1.00 96.38 78 ASN A O 1
ATOM 585 N N . ALA A 1 79 ? 17.719 1.757 -16.671 1.00 95.62 79 ALA A N 1
ATOM 586 C CA . ALA A 1 79 ? 17.169 1.134 -17.870 1.00 95.62 79 ALA A CA 1
ATOM 587 C C . ALA A 1 79 ? 15.731 1.597 -18.176 1.00 95.62 79 ALA A C 1
ATOM 589 O O . ALA A 1 79 ? 15.426 1.900 -19.330 1.00 95.62 79 ALA A O 1
ATOM 590 N N . LEU A 1 80 ? 14.869 1.738 -17.160 1.00 95.25 80 LEU A N 1
ATOM 591 C CA . LEU A 1 80 ? 13.518 2.299 -17.309 1.00 95.25 80 LEU A CA 1
ATOM 592 C C . LEU A 1 80 ? 13.558 3.748 -17.815 1.00 95.25 80 LEU A C 1
ATOM 594 O O . LEU A 1 80 ? 12.738 4.127 -18.650 1.00 95.25 80 LEU A O 1
ATOM 598 N N . SER A 1 81 ? 14.538 4.545 -17.378 1.00 95.94 81 SER A N 1
ATOM 599 C CA . SER A 1 81 ? 14.698 5.941 -17.814 1.00 95.94 81 SER A CA 1
ATOM 600 C C . SER A 1 81 ? 15.002 6.101 -19.312 1.00 95.94 81 SER A C 1
ATOM 602 O O . SER A 1 81 ? 14.740 7.159 -19.884 1.00 95.94 81 SER A O 1
ATOM 604 N N . ARG A 1 82 ? 15.486 5.044 -19.984 1.00 95.00 82 ARG A N 1
ATOM 605 C CA . ARG A 1 82 ? 15.786 5.060 -21.429 1.00 95.00 82 ARG A CA 1
ATOM 606 C C . ARG A 1 82 ? 14.529 5.151 -22.304 1.00 95.00 82 ARG A C 1
ATOM 608 O O . ARG A 1 82 ? 14.639 5.446 -23.491 1.00 95.00 82 ARG A O 1
ATOM 615 N N . SER A 1 83 ? 13.344 4.902 -21.741 1.00 93.88 83 SER A N 1
ATOM 616 C CA . SER A 1 83 ? 12.051 5.013 -22.421 1.00 93.88 83 SER A CA 1
ATOM 617 C C . SER A 1 83 ? 11.144 5.991 -21.681 1.00 93.88 83 SER A C 1
ATOM 619 O O . SER A 1 83 ? 10.810 5.784 -20.517 1.00 93.88 83 SER A O 1
ATOM 621 N N . ALA A 1 84 ? 10.673 7.032 -22.373 1.00 93.56 84 ALA A N 1
ATOM 622 C CA . ALA A 1 84 ? 9.763 8.020 -21.790 1.00 93.56 84 ALA A CA 1
ATOM 623 C C . ALA A 1 84 ? 8.459 7.387 -21.266 1.00 93.56 84 ALA A C 1
ATOM 625 O O . ALA A 1 84 ? 7.925 7.824 -20.247 1.00 93.56 84 ALA A O 1
ATOM 626 N N . GLN A 1 85 ? 7.969 6.337 -21.933 1.00 91.50 85 GLN A N 1
ATOM 627 C CA . GLN A 1 85 ? 6.785 5.597 -21.499 1.00 91.50 85 GLN A CA 1
ATOM 628 C C . GLN A 1 85 ? 7.049 4.864 -20.180 1.00 91.50 85 GLN A C 1
ATOM 630 O O . GLN A 1 85 ? 6.280 5.011 -19.236 1.00 91.50 85 GLN A O 1
ATOM 635 N N . PHE A 1 86 ? 8.163 4.134 -20.087 1.00 94.31 86 PHE A N 1
ATOM 636 C CA . PHE A 1 86 ? 8.502 3.357 -18.889 1.00 94.31 86 PHE A CA 1
ATOM 637 C C . PHE A 1 86 ? 8.819 4.271 -17.706 1.00 94.31 86 PHE A C 1
ATOM 639 O O . PHE A 1 86 ? 8.389 4.010 -16.585 1.00 94.31 86 PHE A O 1
ATOM 646 N N . TRP A 1 87 ? 9.512 5.382 -17.967 1.00 95.94 87 TRP A N 1
ATOM 647 C CA . TRP A 1 87 ? 9.780 6.413 -16.974 1.00 95.94 87 TRP A CA 1
ATOM 648 C C . TRP A 1 87 ? 8.501 7.056 -16.435 1.00 95.94 87 TRP A C 1
ATOM 650 O O . TRP A 1 87 ? 8.399 7.327 -15.238 1.00 95.94 87 TRP A O 1
ATOM 660 N N . SER A 1 88 ? 7.510 7.284 -17.300 1.00 95.50 88 SER A N 1
ATOM 661 C CA . SER A 1 88 ? 6.218 7.842 -16.888 1.00 95.50 88 SER A CA 1
ATOM 662 C C . SER A 1 88 ? 5.479 6.891 -15.948 1.00 95.50 88 SER A C 1
ATOM 664 O O . SER A 1 88 ? 5.053 7.327 -14.880 1.00 95.50 88 SER A O 1
ATOM 666 N N . SER A 1 89 ? 5.402 5.597 -16.282 1.00 93.94 89 SER A N 1
ATOM 667 C CA . SER A 1 89 ? 4.788 4.589 -15.405 1.00 93.94 89 SER A CA 1
ATOM 668 C C . SER A 1 89 ? 5.541 4.478 -14.072 1.00 93.94 89 SER A C 1
ATOM 670 O O . SER A 1 89 ? 4.938 4.609 -13.008 1.00 93.94 89 SER A O 1
ATOM 672 N N . TYR A 1 90 ? 6.874 4.359 -14.107 1.00 96.31 90 TYR A N 1
ATOM 673 C CA . TYR A 1 90 ? 7.707 4.280 -12.901 1.00 96.31 90 TYR A CA 1
ATOM 674 C C . TYR A 1 90 ? 7.572 5.500 -11.988 1.00 96.31 90 TYR A C 1
ATOM 676 O O . TYR A 1 90 ? 7.300 5.359 -10.796 1.00 96.31 90 TYR A O 1
ATOM 684 N N . SER A 1 91 ? 7.739 6.706 -12.532 1.00 96.25 91 SER A N 1
ATOM 685 C CA . SER A 1 91 ? 7.648 7.941 -11.745 1.00 96.25 91 SER A CA 1
ATOM 6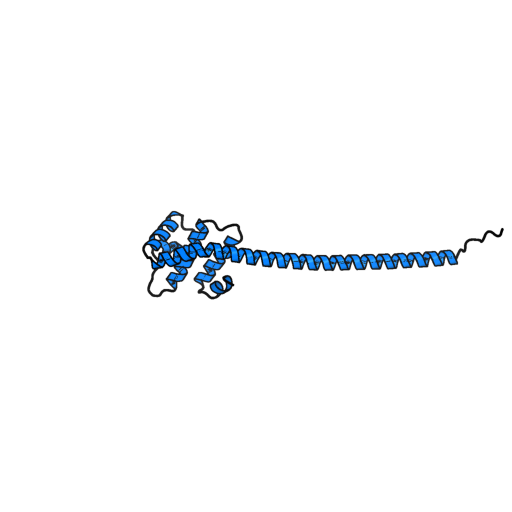86 C C . SER A 1 91 ? 6.232 8.204 -11.225 1.00 96.25 91 SER A C 1
ATOM 688 O O . SER A 1 91 ? 6.080 8.815 -10.165 1.00 96.25 91 SER A O 1
ATOM 690 N N . GLY A 1 92 ? 5.207 7.710 -11.928 1.00 95.50 92 GLY A N 1
ATOM 691 C CA . GLY A 1 92 ? 3.828 7.662 -11.451 1.00 95.50 92 GLY A CA 1
ATOM 692 C C . GLY A 1 92 ? 3.702 6.807 -10.193 1.00 95.50 92 GLY A C 1
ATOM 693 O O . GLY A 1 92 ? 3.348 7.332 -9.136 1.00 95.50 92 GLY A O 1
ATOM 694 N N . TYR A 1 93 ? 4.088 5.530 -10.266 1.00 94.38 93 TYR A N 1
ATOM 695 C CA . TYR A 1 93 ? 4.009 4.628 -9.113 1.00 94.38 93 TYR A CA 1
ATOM 696 C C . TYR A 1 93 ? 4.897 5.069 -7.949 1.00 94.38 93 TYR A C 1
ATOM 698 O O . TYR A 1 93 ? 4.487 4.960 -6.798 1.00 94.38 93 TYR A O 1
ATOM 706 N N . LEU A 1 94 ? 6.070 5.650 -8.210 1.00 93.75 94 LEU A N 1
ATOM 707 C CA . LEU A 1 94 ? 6.940 6.176 -7.154 1.00 93.75 94 LEU A CA 1
ATOM 708 C C . LEU A 1 94 ? 6.246 7.259 -6.307 1.00 93.75 94 LEU A C 1
ATOM 710 O O . LEU A 1 94 ? 6.481 7.349 -5.102 1.00 93.75 94 LEU A O 1
ATOM 714 N N . ARG A 1 95 ? 5.375 8.069 -6.924 1.00 92.31 95 ARG A N 1
ATOM 715 C CA . ARG A 1 95 ? 4.563 9.089 -6.236 1.00 92.31 95 ARG A CA 1
ATOM 716 C C . ARG A 1 95 ? 3.292 8.511 -5.617 1.00 92.31 95 ARG A C 1
ATOM 718 O O . ARG A 1 95 ? 2.831 9.022 -4.600 1.00 92.31 95 ARG A O 1
ATOM 725 N N . GLU A 1 96 ? 2.723 7.477 -6.229 1.00 90.25 96 GLU A N 1
ATOM 726 C CA . GLU A 1 96 ? 1.470 6.859 -5.791 1.00 90.25 96 GLU A CA 1
ATOM 727 C C . GLU A 1 96 ? 1.658 5.932 -4.584 1.00 90.25 96 GLU A C 1
ATOM 729 O O . GLU A 1 96 ? 0.833 5.936 -3.675 1.00 90.25 96 GLU A O 1
ATOM 734 N N . VAL A 1 97 ? 2.761 5.183 -4.521 1.00 89.81 97 VAL A N 1
ATOM 735 C CA . VAL A 1 97 ? 3.034 4.203 -3.457 1.00 89.81 97 VAL A CA 1
ATOM 736 C C . VAL A 1 97 ? 2.936 4.803 -2.041 1.00 89.81 97 VAL A C 1
ATOM 738 O O . VAL A 1 97 ? 2.239 4.213 -1.214 1.00 89.81 97 VAL A O 1
ATOM 741 N N . PRO A 1 98 ? 3.519 5.982 -1.733 1.00 87.62 98 PRO A N 1
ATOM 742 C CA . PRO A 1 98 ? 3.320 6.621 -0.430 1.00 87.62 98 PRO A CA 1
ATOM 743 C C . PRO A 1 98 ? 1.851 6.950 -0.138 1.00 87.62 98 PRO A C 1
ATOM 745 O O . PRO A 1 98 ? 1.378 6.734 0.973 1.00 87.62 98 PRO A O 1
ATOM 748 N N . GLN A 1 99 ? 1.102 7.428 -1.137 1.00 87.06 99 GLN A N 1
ATOM 749 C CA . GLN A 1 99 ? -0.325 7.727 -0.976 1.00 87.06 99 GLN A CA 1
ATOM 750 C C . GLN A 1 99 ? -1.118 6.455 -0.666 1.00 87.06 99 GLN A C 1
ATOM 752 O O . GLN A 1 99 ? -1.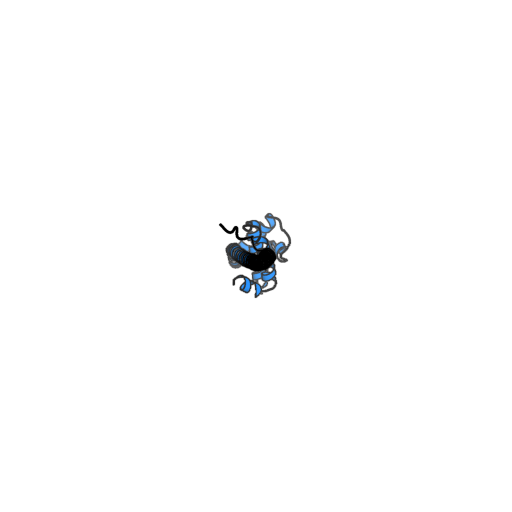958 6.454 0.233 1.00 87.06 99 GLN A O 1
ATOM 757 N N . LEU A 1 100 ? -0.803 5.350 -1.350 1.00 84.12 100 LEU A N 1
ATOM 758 C CA . LEU A 1 100 ? -1.390 4.046 -1.060 1.00 84.12 100 LEU A CA 1
ATOM 759 C C . LEU A 1 100 ? -1.090 3.620 0.378 1.00 84.12 100 LEU A C 1
ATOM 761 O O . LEU A 1 100 ? -2.018 3.245 1.093 1.00 84.12 100 LEU A O 1
ATOM 765 N N . CYS A 1 101 ? 0.152 3.764 0.845 1.00 85.38 101 CYS A N 1
ATOM 766 C CA . CYS A 1 101 ? 0.505 3.470 2.234 1.00 85.38 101 CYS A CA 1
ATOM 767 C C . CYS A 1 101 ? -0.323 4.253 3.249 1.00 85.38 101 CYS A C 1
ATOM 769 O O . CYS A 1 101 ? -0.915 3.642 4.139 1.00 85.38 101 CYS A O 1
ATOM 771 N N . PHE A 1 102 ? -0.445 5.572 3.083 1.00 84.25 102 PHE A N 1
ATOM 772 C CA . PHE A 1 102 ? -1.273 6.387 3.974 1.00 84.25 102 PHE A CA 1
ATOM 773 C C . PHE A 1 102 ? -2.732 5.918 3.994 1.00 84.25 102 PHE A C 1
ATOM 775 O O . PHE A 1 102 ? -3.367 5.895 5.050 1.00 84.25 102 PHE A O 1
ATOM 782 N N . THR A 1 103 ? -3.276 5.506 2.845 1.00 84.31 103 THR A N 1
ATOM 783 C CA . THR A 1 103 ? -4.645 4.973 2.791 1.00 84.31 103 THR A CA 1
ATOM 784 C C . THR A 1 103 ? -4.778 3.620 3.492 1.00 84.31 103 THR A C 1
ATOM 786 O O . THR A 1 103 ? -5.737 3.430 4.243 1.00 84.31 103 THR A O 1
ATOM 789 N N . PHE A 1 104 ? -3.810 2.711 3.320 1.00 82.25 104 PHE A N 1
ATOM 790 C CA . PHE A 1 104 ? -3.788 1.409 3.992 1.00 82.25 104 PHE A CA 1
ATOM 791 C C . PHE A 1 104 ? -3.689 1.554 5.509 1.00 82.25 104 PHE A C 1
ATOM 793 O O . PHE A 1 104 ? -4.466 0.931 6.234 1.00 82.25 104 PHE A O 1
ATOM 800 N N . GLN A 1 105 ? -2.763 2.392 5.978 1.00 82.88 105 GLN A N 1
ATOM 801 C CA . GLN A 1 105 ? -2.551 2.639 7.399 1.00 82.88 105 GLN A CA 1
ATOM 802 C C . GLN A 1 105 ? -3.813 3.215 8.037 1.00 82.88 105 GLN A C 1
ATOM 804 O O . GLN A 1 105 ? -4.325 2.661 9.005 1.00 82.88 105 GLN A O 1
ATOM 809 N N . ARG A 1 106 ? -4.400 4.246 7.418 1.00 83.12 106 ARG A N 1
ATOM 810 C CA . ARG A 1 106 ? -5.650 4.842 7.898 1.00 83.12 106 ARG A CA 1
ATOM 811 C C . ARG A 1 106 ? -6.788 3.824 7.977 1.00 83.12 106 ARG A C 1
ATOM 813 O O . ARG A 1 106 ? -7.560 3.856 8.932 1.00 83.12 106 ARG A O 1
ATOM 820 N N . GLY A 1 107 ? -6.927 2.954 6.976 1.00 82.12 107 GLY A N 1
ATOM 821 C CA . GLY A 1 107 ? -7.930 1.888 6.997 1.00 82.12 107 GLY A CA 1
ATOM 822 C C . GLY A 1 107 ? -7.726 0.944 8.184 1.00 82.12 107 GLY A C 1
ATOM 823 O O . GLY A 1 107 ? -8.662 0.689 8.939 1.00 82.12 107 GLY A O 1
ATOM 824 N N . ASN A 1 108 ? -6.485 0.503 8.393 1.00 83.12 108 ASN A N 1
ATOM 825 C CA . ASN A 1 108 ? -6.118 -0.380 9.495 1.00 83.12 108 ASN A CA 1
ATOM 826 C C . ASN A 1 108 ? -6.347 0.265 10.873 1.00 83.12 108 ASN A C 1
ATOM 828 O O . ASN A 1 108 ? -6.897 -0.375 11.766 1.00 83.12 108 ASN A O 1
ATOM 832 N N . ASP A 1 109 ? -5.997 1.542 11.032 1.00 85.12 109 ASP A N 1
ATOM 833 C CA . ASP A 1 109 ? -6.203 2.291 12.276 1.00 85.12 109 ASP A CA 1
ATOM 834 C C . ASP A 1 109 ? -7.692 2.438 12.608 1.00 85.12 109 ASP A C 1
ATOM 836 O O . ASP A 1 109 ? -8.099 2.289 13.761 1.00 85.12 109 ASP A O 1
ATOM 840 N N . ILE A 1 110 ? -8.526 2.687 11.593 1.00 87.06 110 ILE A N 1
ATOM 841 C CA . ILE A 1 110 ? -9.982 2.753 11.751 1.00 87.06 110 ILE A CA 1
ATOM 842 C C . ILE A 1 110 ? -10.537 1.402 12.206 1.00 87.06 110 ILE A C 1
ATOM 844 O O . ILE A 1 110 ? -11.389 1.360 13.098 1.00 87.06 110 ILE A O 1
ATOM 848 N N . ASP A 1 111 ? -10.092 0.305 11.599 1.00 87.69 111 ASP A N 1
ATOM 849 C CA . ASP A 1 111 ? -10.581 -1.029 11.943 1.00 87.69 111 ASP A CA 1
ATOM 850 C C . ASP A 1 111 ? -10.118 -1.463 13.340 1.00 87.69 111 ASP A C 1
ATOM 852 O O . ASP A 1 111 ? -10.930 -1.976 14.113 1.00 87.69 111 ASP A O 1
ATOM 856 N N . ASN A 1 112 ? -8.876 -1.149 13.718 1.00 89.38 112 ASN A N 1
ATOM 857 C CA . ASN A 1 112 ? -8.365 -1.357 15.073 1.00 89.38 112 ASN A CA 1
ATOM 858 C C . ASN A 1 112 ? -9.168 -0.546 16.104 1.00 89.38 112 ASN A C 1
ATOM 860 O O . ASN A 1 112 ? -9.660 -1.092 17.091 1.00 89.38 112 ASN A O 1
ATOM 864 N N . ALA A 1 113 ? -9.407 0.742 15.838 1.00 93.38 113 ALA A N 1
ATOM 865 C CA . ALA A 1 113 ? -10.219 1.577 16.717 1.00 93.38 113 ALA A CA 1
ATOM 866 C C . ALA A 1 113 ? -11.631 0.999 16.905 1.00 93.38 113 ALA A C 1
ATOM 868 O O . ALA A 1 113 ? -12.117 0.915 18.032 1.00 93.38 113 ALA A O 1
ATOM 869 N N . LYS A 1 114 ? -12.287 0.554 15.824 1.00 94.62 114 LYS A N 1
ATOM 870 C CA . LYS A 1 114 ? -13.612 -0.087 15.902 1.00 94.62 114 LYS A CA 1
ATOM 871 C C . LYS A 1 114 ? -13.595 -1.346 16.764 1.00 94.62 114 LYS A C 1
ATOM 873 O O . LYS A 1 114 ? -14.549 -1.559 17.511 1.00 94.62 114 LYS A O 1
ATOM 878 N N . ASP A 1 115 ? -12.559 -2.171 16.655 1.00 95.00 115 ASP A N 1
ATOM 879 C CA . ASP A 1 115 ? -12.440 -3.392 17.451 1.00 95.00 115 ASP A CA 1
ATOM 880 C C . ASP A 1 115 ? -12.237 -3.081 18.940 1.00 95.00 115 ASP A C 1
ATOM 882 O O . ASP A 1 115 ? -12.979 -3.577 19.789 1.00 95.00 115 ASP A O 1
ATOM 886 N N . ILE A 1 116 ? -11.333 -2.147 19.255 1.00 95.19 116 ILE A N 1
ATOM 887 C CA . ILE A 1 116 ? -11.135 -1.641 20.620 1.00 95.19 116 ILE A CA 1
ATOM 888 C C . ILE A 1 116 ? -12.454 -1.114 21.191 1.00 95.19 116 ILE A C 1
ATOM 890 O O . ILE A 1 116 ? -12.827 -1.477 22.307 1.00 95.19 116 ILE A O 1
ATOM 894 N N . PHE A 1 117 ? -13.192 -0.297 20.434 1.00 96.00 117 PHE A N 1
ATOM 895 C CA . PHE A 1 117 ? -14.473 0.236 20.894 1.00 96.00 117 PHE A CA 1
ATOM 896 C C . PHE A 1 117 ? -15.500 -0.864 21.156 1.00 96.00 117 PHE A C 1
ATOM 898 O O . PHE A 1 117 ? -16.161 -0.819 22.189 1.00 96.00 117 PHE A O 1
ATOM 905 N N . ARG A 1 118 ? -15.607 -1.878 20.288 1.00 95.81 118 ARG A N 1
ATOM 906 C CA . ARG A 1 118 ? -16.491 -3.032 20.526 1.00 95.81 118 ARG A CA 1
ATOM 907 C C . ARG A 1 118 ? -16.123 -3.759 21.815 1.00 95.81 118 ARG A C 1
ATOM 909 O O . ARG A 1 118 ? -17.004 -4.021 22.631 1.00 95.81 118 ARG A O 1
ATOM 916 N N . ASN A 1 119 ? -14.835 -4.020 22.028 1.00 96.25 119 ASN A N 1
ATOM 917 C CA . ASN A 1 119 ? -14.342 -4.684 23.234 1.00 96.25 119 ASN A CA 1
ATOM 918 C C . ASN A 1 119 ? -14.623 -3.853 24.497 1.00 96.25 119 ASN A C 1
ATOM 920 O O . ASN A 1 119 ? -15.090 -4.390 25.502 1.00 96.25 119 ASN A O 1
ATOM 924 N N . ILE A 1 120 ? -14.416 -2.533 24.444 1.00 96.62 120 ILE A N 1
ATOM 925 C CA . ILE A 1 120 ? -14.752 -1.618 25.544 1.00 96.62 120 ILE A CA 1
ATOM 926 C C . ILE A 1 120 ? -16.254 -1.635 25.821 1.00 96.62 120 ILE A C 1
ATOM 928 O O . ILE A 1 120 ? -16.643 -1.774 26.977 1.00 96.62 120 ILE A O 1
ATOM 932 N N . SER A 1 121 ? -17.100 -1.522 24.794 1.00 96.88 121 SER A N 1
ATOM 933 C CA . SER A 1 121 ? -18.556 -1.519 24.964 1.00 96.88 121 SER A CA 1
ATOM 934 C C . SER A 1 121 ? -19.062 -2.813 25.601 1.00 96.88 121 SER A C 1
ATOM 936 O O . SER A 1 121 ? -19.878 -2.754 26.519 1.00 96.88 121 SER A O 1
ATOM 938 N N . LEU A 1 122 ? -18.535 -3.970 25.188 1.00 97.06 122 LEU A N 1
ATOM 939 C CA . LEU A 1 122 ? -18.867 -5.260 25.801 1.00 97.06 122 LEU A CA 1
ATOM 940 C C . LEU A 1 122 ? -18.437 -5.316 27.272 1.00 97.06 122 LEU A C 1
ATOM 942 O O . LEU A 1 122 ? -19.219 -5.709 28.137 1.00 97.06 122 LEU A O 1
ATOM 946 N N . ASN A 1 123 ? -17.220 -4.867 27.583 1.00 96.56 123 ASN A N 1
ATOM 947 C CA . ASN A 1 123 ? -16.729 -4.829 28.960 1.00 96.56 123 ASN A CA 1
ATOM 948 C C . ASN A 1 123 ? -17.538 -3.865 29.840 1.00 96.56 123 ASN A C 1
ATOM 950 O O . ASN A 1 123 ? -17.828 -4.182 30.992 1.00 96.56 123 ASN A O 1
ATOM 954 N N . GLN A 1 124 ? -17.932 -2.707 29.303 1.00 97.19 124 GLN A N 1
ATOM 955 C CA . GLN A 1 124 ? -18.784 -1.741 29.996 1.00 97.19 124 GLN A CA 1
ATOM 956 C C . GLN A 1 124 ? -20.162 -2.329 30.296 1.00 97.19 124 GLN A C 1
ATOM 958 O O . GLN A 1 124 ? -20.650 -2.189 31.415 1.00 97.19 124 GLN A O 1
ATOM 963 N N . GLU A 1 125 ? -20.774 -3.025 29.338 1.00 97.69 125 GLU A N 1
ATOM 964 C CA . GLU A 1 125 ? -22.056 -3.695 29.552 1.00 97.69 125 GLU A CA 1
ATOM 965 C C . GLU A 1 125 ? -21.962 -4.760 30.652 1.00 97.69 125 GLU A C 1
ATOM 967 O O . GLU A 1 125 ? -22.784 -4.780 31.571 1.00 97.69 125 GLU A O 1
ATOM 972 N N . LEU A 1 126 ? -20.946 -5.625 30.589 1.00 97.38 126 LEU A N 1
ATOM 973 C CA . LEU A 1 126 ? -20.727 -6.666 31.595 1.00 97.38 126 LEU A CA 1
ATOM 974 C C . LEU A 1 126 ? -20.493 -6.069 32.985 1.00 97.38 126 LEU A C 1
ATOM 976 O O . LEU A 1 126 ? -21.069 -6.542 33.966 1.00 97.38 126 LEU A O 1
ATOM 980 N N . PHE A 1 127 ? -19.700 -5.000 33.067 1.00 97.31 127 PHE A N 1
ATOM 981 C CA . PHE A 1 127 ? -19.455 -4.290 34.316 1.00 97.31 127 PHE A CA 1
ATOM 982 C C . PHE A 1 127 ? -20.740 -3.680 34.890 1.00 97.31 127 PHE A C 1
ATOM 984 O O . PHE A 1 127 ? -21.026 -3.860 36.073 1.00 97.31 127 PHE A O 1
ATOM 991 N N . LEU A 1 128 ? -21.553 -3.015 34.062 1.00 98.00 128 LEU A N 1
ATOM 992 C CA . LEU A 1 128 ? -22.827 -2.440 34.501 1.00 98.00 128 LEU A CA 1
ATOM 993 C C . LEU A 1 128 ? -23.782 -3.514 35.027 1.00 98.00 128 LEU A C 1
ATOM 995 O O . LEU A 1 128 ? -24.385 -3.327 36.082 1.00 98.00 128 LEU A O 1
ATOM 999 N N . ARG A 1 129 ? -23.882 -4.662 34.346 1.00 97.50 129 ARG A N 1
ATOM 1000 C CA . ARG A 1 129 ? -24.694 -5.795 34.818 1.00 97.50 129 ARG A CA 1
ATOM 1001 C C . ARG A 1 129 ? -24.208 -6.312 36.173 1.00 97.50 129 ARG A C 1
ATOM 1003 O O . ARG A 1 129 ? -25.016 -6.459 37.084 1.00 97.50 129 ARG A O 1
ATOM 1010 N N . MET A 1 130 ? -22.896 -6.496 36.337 1.00 97.50 130 MET A N 1
ATOM 1011 C CA . MET A 1 130 ? -22.303 -6.925 37.608 1.00 97.50 130 MET A CA 1
ATOM 1012 C C . MET A 1 130 ? -22.624 -5.955 38.757 1.00 97.50 130 MET A C 1
ATOM 1014 O O . MET A 1 130 ? -22.949 -6.395 39.861 1.00 97.50 130 MET A O 1
ATOM 1018 N N . ILE A 1 131 ? -22.532 -4.643 38.517 1.00 97.62 131 ILE A N 1
ATOM 1019 C CA . ILE A 1 131 ? -22.856 -3.622 39.524 1.00 97.62 131 ILE A CA 1
ATOM 1020 C C . ILE A 1 131 ? -24.340 -3.678 39.894 1.00 97.62 131 ILE A C 1
ATOM 1022 O O . ILE A 1 131 ? -24.660 -3.717 41.080 1.00 97.62 131 ILE A O 1
ATOM 1026 N N . ILE A 1 132 ? -25.233 -3.755 38.903 1.00 97.44 132 ILE A N 1
ATOM 1027 C CA . ILE A 1 132 ? -26.682 -3.860 39.130 1.00 97.44 132 ILE A CA 1
ATOM 1028 C C . ILE A 1 132 ? -27.016 -5.103 39.964 1.00 97.44 132 ILE A C 1
ATOM 1030 O O . ILE A 1 132 ? -27.786 -5.020 40.921 1.00 97.44 132 ILE A O 1
ATOM 1034 N N . ASP A 1 133 ? -26.427 -6.253 39.639 1.00 96.75 133 ASP A N 1
ATOM 1035 C CA . ASP A 1 133 ? -26.670 -7.496 40.374 1.00 96.75 133 ASP A CA 1
ATOM 1036 C C . ASP A 1 133 ? -26.153 -7.411 41.816 1.00 96.75 133 ASP A C 1
ATOM 1038 O O . ASP A 1 133 ? -26.833 -7.842 42.753 1.00 96.75 133 ASP A O 1
ATOM 1042 N N . ARG A 1 134 ? -24.988 -6.783 42.019 1.00 96.06 134 ARG A N 1
ATOM 1043 C CA . ARG A 1 134 ? -24.441 -6.521 43.354 1.00 96.06 134 ARG A CA 1
ATOM 1044 C C . ARG A 1 134 ? -25.349 -5.605 44.176 1.00 96.06 134 ARG A C 1
ATOM 1046 O O . ARG A 1 134 ? -25.572 -5.888 45.354 1.00 96.06 134 ARG A O 1
ATOM 1053 N N . GLU A 1 135 ? -25.860 -4.522 43.595 1.00 96.19 135 GLU A N 1
ATOM 1054 C CA . GLU A 1 135 ? -26.764 -3.599 44.294 1.00 96.19 135 GLU A CA 1
ATOM 1055 C C . GLU A 1 135 ? -28.076 -4.281 44.679 1.00 96.19 135 GLU A C 1
ATOM 1057 O O . GLU A 1 135 ? -28.516 -4.160 45.822 1.00 96.19 135 GLU A O 1
ATOM 1062 N N . ARG A 1 136 ? -28.658 -5.076 43.774 1.00 94.88 136 ARG A N 1
ATOM 1063 C CA . ARG A 1 136 ? -29.861 -5.870 44.063 1.00 94.88 136 ARG A CA 1
ATOM 1064 C C . ARG A 1 136 ? -29.640 -6.854 45.209 1.00 94.88 136 ARG A C 1
ATOM 1066 O O . ARG A 1 136 ? -30.479 -6.939 46.103 1.00 94.88 136 ARG A O 1
ATOM 1073 N N . ALA A 1 137 ? -28.511 -7.566 45.214 1.00 93.69 137 ALA A N 1
ATOM 1074 C CA . ALA A 1 137 ? -28.168 -8.487 46.295 1.00 93.69 137 ALA A CA 1
ATOM 1075 C C . ALA A 1 137 ? -28.000 -7.755 47.639 1.00 93.69 137 ALA A C 1
ATOM 1077 O O . ALA A 1 137 ? -28.498 -8.224 48.664 1.00 93.69 137 ALA A O 1
ATOM 1078 N N . SER A 1 138 ? -27.355 -6.583 47.632 1.00 93.81 138 SER A N 1
ATOM 1079 C CA . SER A 1 138 ? -27.200 -5.742 48.823 1.00 93.81 138 SER A CA 1
ATOM 1080 C C . SER A 1 138 ? -28.542 -5.212 49.340 1.00 93.81 138 SER A C 1
ATOM 1082 O O . SER A 1 138 ? -28.765 -5.212 50.550 1.00 93.81 138 SER A O 1
ATOM 1084 N N . GLY A 1 139 ? -29.439 -4.782 48.447 1.00 92.88 139 GLY A N 1
ATOM 1085 C CA . GLY A 1 139 ? -30.783 -4.315 48.797 1.00 92.88 139 GLY A CA 1
ATOM 1086 C C . GLY A 1 139 ? -31.629 -5.419 49.430 1.00 92.88 139 GLY A C 1
ATOM 1087 O O . GLY A 1 139 ? -32.141 -5.242 50.533 1.00 92.88 139 GLY A O 1
ATOM 1088 N N . ALA A 1 140 ? -31.678 -6.599 48.804 1.00 91.44 140 ALA A N 1
ATOM 1089 C CA . ALA A 1 140 ? -32.394 -7.756 49.345 1.00 91.44 140 ALA A CA 1
ATOM 1090 C C . ALA A 1 140 ? -31.850 -8.192 50.717 1.00 91.44 140 ALA A C 1
ATOM 1092 O O . ALA A 1 140 ? -32.602 -8.608 51.600 1.00 91.44 140 ALA A O 1
ATOM 1093 N N . GLN A 1 141 ? -30.533 -8.086 50.922 1.00 88.75 141 GLN A N 1
ATOM 1094 C CA . GLN A 1 141 ? -29.930 -8.357 52.220 1.00 88.75 141 GLN A CA 1
ATOM 1095 C C . GLN A 1 141 ? -30.363 -7.316 53.263 1.00 88.75 141 GLN A C 1
ATOM 1097 O O . GLN A 1 141 ? -30.756 -7.709 54.359 1.00 88.75 141 GLN A O 1
ATOM 1102 N N . ALA A 1 142 ? -30.336 -6.020 52.935 1.00 88.19 142 ALA A N 1
ATOM 1103 C CA . ALA A 1 142 ? -30.768 -4.947 53.833 1.00 88.19 142 ALA A CA 1
ATOM 1104 C C . ALA A 1 142 ? -32.245 -5.082 54.248 1.00 88.19 142 ALA A C 1
ATOM 1106 O O . ALA A 1 142 ? -32.547 -4.986 55.436 1.00 88.19 142 ALA A O 1
ATOM 1107 N N . GLU A 1 143 ? -33.141 -5.393 53.306 1.00 87.25 143 GLU A N 1
ATOM 1108 C CA . GLU A 1 143 ? -34.557 -5.676 53.590 1.00 87.25 143 GLU A CA 1
ATOM 1109 C C . GLU A 1 143 ? -34.727 -6.891 54.511 1.00 87.25 143 GLU A C 1
ATOM 1111 O O . GLU A 1 143 ? -35.520 -6.883 55.453 1.00 87.25 143 GLU A O 1
ATOM 1116 N N . ARG A 1 144 ? -33.942 -7.953 54.294 1.00 85.56 144 ARG A N 1
ATOM 1117 C CA . ARG A 1 144 ? -33.976 -9.131 55.169 1.00 85.56 144 ARG A CA 1
ATOM 1118 C C . ARG A 1 144 ? -33.532 -8.797 56.596 1.00 85.56 144 ARG A C 1
ATOM 1120 O O . ARG A 1 144 ? -34.111 -9.321 57.549 1.00 85.56 144 ARG A O 1
ATOM 1127 N N . TRP A 1 145 ? -32.520 -7.942 56.751 1.00 79.56 145 TRP A N 1
ATOM 1128 C CA . TRP A 1 145 ? -32.071 -7.468 58.062 1.00 79.56 145 TRP A CA 1
ATOM 1129 C C . TRP A 1 145 ? -33.126 -6.599 58.753 1.00 79.56 145 TRP A C 1
ATOM 1131 O O . TRP A 1 145 ? -33.353 -6.799 59.945 1.00 79.56 145 TRP A O 1
ATOM 1141 N N . SER A 1 146 ? -33.796 -5.686 58.039 1.00 83.38 146 SER A N 1
ATOM 1142 C CA . SER A 1 146 ? -34.834 -4.834 58.639 1.00 83.38 146 SER A CA 1
ATOM 1143 C C . SER A 1 146 ? -36.022 -5.654 59.140 1.00 83.38 146 SER A C 1
ATOM 1145 O O . SER A 1 146 ? -36.413 -5.508 60.294 1.00 83.38 146 SER A O 1
ATOM 1147 N N . VAL A 1 147 ? -36.511 -6.612 58.345 1.00 84.38 147 VAL A N 1
ATOM 1148 C CA . VAL A 1 147 ? -37.592 -7.518 58.772 1.00 84.38 147 VAL A CA 1
ATOM 1149 C C . VAL A 1 147 ? -37.186 -8.336 60.004 1.00 84.38 147 VAL A C 1
ATOM 1151 O O . VAL A 1 147 ? -37.984 -8.521 60.920 1.00 84.38 147 VAL A O 1
ATOM 1154 N N . SER A 1 148 ? -35.937 -8.813 60.067 1.00 79.19 148 SER A N 1
ATOM 1155 C CA . SER A 1 148 ? -35.441 -9.541 61.242 1.00 79.19 148 SER A CA 1
ATOM 1156 C C . SER A 1 148 ? -35.387 -8.666 62.499 1.00 79.19 148 SER A C 1
ATOM 1158 O O . SER A 1 148 ? -35.667 -9.161 63.591 1.00 79.19 148 SER A O 1
ATOM 1160 N N . LEU A 1 149 ? -35.011 -7.391 62.362 1.00 75.62 149 LEU A N 1
ATOM 1161 C CA . LEU A 1 149 ? -34.996 -6.423 63.461 1.00 75.62 149 LEU A CA 1
ATOM 1162 C C . LEU A 1 149 ? -36.416 -6.135 63.963 1.00 75.62 149 LEU A C 1
ATOM 1164 O O . LEU A 1 149 ? -36.639 -6.176 65.172 1.00 75.62 149 LEU A O 1
ATOM 1168 N N . ASP A 1 150 ? -37.375 -5.941 63.056 1.00 73.44 150 ASP A N 1
ATOM 1169 C CA . ASP A 1 150 ? -38.780 -5.686 63.398 1.00 73.44 150 ASP A CA 1
ATOM 1170 C C . ASP A 1 150 ? -39.418 -6.871 64.141 1.00 73.44 150 ASP A C 1
ATOM 1172 O O . ASP A 1 150 ? -40.088 -6.686 65.159 1.00 73.44 150 ASP A O 1
ATOM 1176 N N . VAL A 1 151 ? -39.154 -8.107 63.699 1.00 74.44 151 VAL A N 1
ATOM 1177 C CA . VAL A 1 151 ? -39.610 -9.325 64.396 1.00 74.44 151 VAL A CA 1
ATOM 1178 C C . VAL A 1 151 ? -39.003 -9.419 65.798 1.00 74.44 151 VAL A C 1
ATOM 1180 O O . VAL A 1 151 ? -39.707 -9.733 66.759 1.00 74.44 151 VAL A O 1
ATOM 1183 N N . SER A 1 152 ? -37.710 -9.113 65.940 1.00 68.62 152 SER A N 1
ATOM 1184 C CA . SER A 1 152 ? -37.034 -9.151 67.238 1.00 68.62 152 SER A CA 1
ATOM 1185 C C . SER A 1 152 ? -37.597 -8.094 68.200 1.00 68.62 152 SER A C 1
ATOM 1187 O O . SER A 1 152 ? -37.840 -8.403 69.367 1.00 68.62 152 SER A O 1
ATOM 1189 N N . TYR A 1 153 ? -37.886 -6.886 67.708 1.00 60.88 153 TYR A N 1
ATOM 1190 C CA . TYR A 1 153 ? -38.497 -5.799 68.481 1.00 60.88 153 TYR A CA 1
ATOM 1191 C C . TYR A 1 153 ? -39.945 -6.112 68.893 1.00 60.88 153 TYR A C 1
ATOM 1193 O O . TYR A 1 153 ? -40.352 -5.810 70.012 1.00 60.88 153 TYR A O 1
ATOM 1201 N N . ALA A 1 154 ? -40.715 -6.778 68.024 1.00 65.56 154 ALA A N 1
ATOM 1202 C CA . ALA A 1 154 ? -42.068 -7.239 68.338 1.00 65.56 154 ALA A CA 1
ATOM 1203 C C . ALA A 1 154 ? -42.085 -8.378 69.376 1.00 65.56 154 ALA A C 1
ATOM 1205 O O . ALA A 1 154 ? -43.009 -8.461 70.184 1.00 65.56 154 ALA A O 1
ATOM 1206 N N . SER A 1 155 ? -41.069 -9.249 69.377 1.00 67.81 155 SER A N 1
ATOM 1207 C CA . SER A 1 155 ? -40.957 -10.358 70.339 1.00 67.81 155 SER A CA 1
ATOM 1208 C C . SER A 1 155 ? -40.485 -9.934 71.738 1.00 67.81 155 SER A C 1
ATOM 1210 O O . SER A 1 155 ? -40.844 -10.576 72.727 1.00 67.81 155 SER A O 1
ATOM 1212 N N . HIS A 1 156 ? -39.725 -8.840 71.842 1.00 59.16 156 HIS A N 1
ATOM 1213 C CA . HIS A 1 156 ? -39.266 -8.244 73.099 1.00 59.16 156 HIS A CA 1
ATOM 1214 C C . HIS A 1 156 ? -39.484 -6.726 73.065 1.00 59.16 156 HIS A C 1
ATOM 1216 O O . HIS A 1 156 ? -38.532 -5.970 72.853 1.00 59.16 156 HIS A O 1
ATOM 1222 N N . PRO A 1 157 ? -40.734 -6.263 73.256 1.00 61.78 157 PRO A N 1
ATOM 1223 C CA . PRO A 1 157 ? -41.018 -4.840 73.301 1.00 61.78 157 PRO A CA 1
ATOM 1224 C C . PRO A 1 157 ? -40.278 -4.203 74.489 1.00 61.78 157 PRO A C 1
ATOM 1226 O O . PRO A 1 157 ? -40.214 -4.810 75.565 1.00 61.78 157 PRO A O 1
ATOM 1229 N N . PRO A 1 158 ? -39.718 -2.989 74.335 1.00 60.62 158 PRO A N 1
ATOM 1230 C CA . PRO A 1 158 ? -39.117 -2.279 75.454 1.00 60.62 158 PRO A CA 1
ATOM 1231 C C . PRO A 1 158 ? -40.167 -2.104 76.552 1.00 60.62 158 PRO A C 1
ATOM 1233 O O . PRO A 1 158 ? -41.268 -1.623 76.280 1.00 60.62 158 PRO A O 1
ATOM 1236 N N . LEU A 1 159 ? -39.836 -2.492 77.786 1.00 58.53 159 LEU A N 1
ATOM 1237 C CA . LEU A 1 159 ? -40.672 -2.188 78.944 1.00 58.53 159 LEU A CA 1
ATOM 1238 C C . LEU A 1 159 ? -40.801 -0.665 79.033 1.00 58.53 159 LEU A C 1
ATOM 1240 O O . LEU A 1 159 ? -39.828 0.029 79.336 1.00 58.53 159 LEU A O 1
ATOM 1244 N N . LEU A 1 160 ? -41.993 -0.152 78.722 1.00 57.44 160 LEU A N 1
ATOM 1245 C CA . LEU A 1 160 ? -42.366 1.226 79.008 1.00 57.44 160 LEU A CA 1
ATOM 1246 C C . LEU A 1 160 ? -42.169 1.436 80.510 1.00 57.44 160 LEU A C 1
ATOM 1248 O O . LEU A 1 160 ? -42.823 0.798 81.331 1.00 57.44 160 LEU A O 1
ATOM 1252 N N . TYR A 1 161 ? -41.201 2.280 80.855 1.00 51.62 161 TYR A N 1
ATOM 1253 C CA . TYR A 1 161 ? -40.973 2.707 82.226 1.00 51.62 161 TYR A CA 1
ATOM 1254 C C . TYR A 1 161 ? -42.143 3.628 82.597 1.00 51.62 161 TYR A C 1
ATOM 1256 O O . TYR A 1 161 ? -42.155 4.797 82.206 1.00 51.62 161 TYR A O 1
ATOM 1264 N N . ASP A 1 162 ? -43.158 3.072 83.262 1.00 47.47 162 ASP A N 1
ATOM 1265 C CA . ASP A 1 162 ? -44.260 3.850 83.826 1.00 47.47 162 ASP A CA 1
ATOM 1266 C C . ASP A 1 162 ? -43.708 4.801 84.895 1.00 47.47 162 ASP A C 1
ATOM 1268 O O . ASP A 1 162 ? -42.865 4.431 85.719 1.00 47.47 162 ASP A O 1
ATOM 1272 N N . ARG A 1 163 ? -44.140 6.058 84.799 1.00 45.53 163 ARG A N 1
ATOM 1273 C CA . ARG A 1 163 ? -43.636 7.209 85.549 1.00 45.53 163 ARG A CA 1
ATOM 1274 C C . ARG A 1 163 ? -44.477 7.485 86.786 1.00 45.53 163 ARG A C 1
ATOM 1276 O O . ARG A 1 163 ? -45.717 7.377 86.678 1.00 45.53 163 ARG A O 1
#

Solvent-accessible surface area (backbone atoms only — not comparable to full-atom values): 9132 Å² total; per-residue (Å²): 107,78,68,58,57,41,66,73,45,58,73,59,45,35,53,52,50,51,52,48,52,63,45,29,68,67,53,84,66,49,70,70,56,43,49,51,50,10,52,40,51,32,51,43,55,35,71,71,42,96,87,45,79,76,58,77,61,39,54,71,46,70,82,74,78,58,92,67,52,72,65,50,51,50,48,20,53,55,53,35,57,77,35,73,68,50,32,50,48,30,59,48,35,51,62,42,50,61,56,51,31,56,53,47,39,53,52,51,52,53,52,50,50,52,50,53,49,52,54,49,53,52,52,49,51,54,48,52,50,52,51,55,53,50,51,51,54,51,49,55,49,52,55,54,52,51,55,52,50,53,53,50,44,70,76,56,62,80,81,77,80,84,128

Foldseek 3Di:
DVLVVQVPDDPQSVLLLVVLLVQLLPPQRDLVNLLLSLLSQLLSVQVVDPPHDQDPLSVQSPVPDDDDDPVSSVSSLVSLVVDPVSVVSSVVSSVVSSVSSVVSNVVVVVVVVVVVVVVVVVVVVVVVVVVVVVVVVVVVVVVVVVVVVVVVCVVPPPPDPDD